Protein AF-A0A1Y1YUJ3-F1 (afdb_monomer)

pLDDT: mean 88.2, std 12.58, range [44.5, 96.19]

Mean predicted aligned error: 6.56 Å

Secondary structure (DSSP, 8-state):
-PPPPPPHHHHHHHHHHHHHHHHSTT--HHHHHHHHHHHHHHS-HHHHHHHHHHHHHHHHHHHHH-TT------GGG------

InterPro domains:
  IPR009071 High mobility group box domain [PF00505] (2-70)
  IPR009071 High mobility group box domain [PS50118] (2-70)
  IPR009071 High mobility group box domain [SM00398] (1-71)
  IPR036910 High mobility group box domain superfamily [G3DSA:1.10.30.10] (1-78)
  IPR036910 High mobility group box domain superfamily [SSF47095] (1-80)
  IPR050140 SRY-related HMG-box transcription factor-like [PTHR10270] (1-80)

Nearest PDB structures (foldseek):
  4y60-assembly1_C  TM=9.642E-01  e=1.748E-05  Mus musculus
  6t78-assembly1_A  TM=9.552E-01  e=2.099E-05  Homo sapiens
  1gt0-assembly1_D  TM=9.620E-01  e=6.299E-05  Mus musculus
  6yov-assembly1_L  TM=9.704E-01  e=8.548E-05  Homo sapiens
  7m5w-assembly1_A  TM=8.914E-01  e=5.672E-04  Homo sapiens

Radius of gyration: 15.82 Å; Cα contacts (8 Å, |Δi|>4): 35; chains: 1; bounding box: 35×39×33 Å

Organism: NCBI:txid1314790

Foldseek 3Di:
DDDDQDALLRVQLVVQVVVCCVVDPPDDPVVSVVVSVVVVVVDDPVSSVVSRVVSVVSNVVCCVVCVPDDDDDDPVPPPPDPD

Solvent-accessible surface area (backbone atoms only — not comparable to full-atom values): 5134 Å² total; per-residue (Å²): 132,88,76,80,67,57,47,31,66,56,52,52,43,55,59,52,49,55,53,50,47,70,76,38,79,87,67,50,72,69,55,54,51,52,52,50,56,51,48,69,72,69,56,53,71,66,59,52,47,52,32,43,54,55,19,51,53,44,42,52,51,46,42,71,76,37,75,85,69,71,94,74,81,71,75,86,70,70,80,67,75,88,125

Structure (mmCIF, N/CA/C/O backbone):
data_AF-A0A1Y1YUJ3-F1
#
_entry.id   AF-A0A1Y1YUJ3-F1
#
loop_
_atom_site.group_PDB
_atom_site.id
_atom_site.type_symbol
_atom_site.label_atom_id
_atom_site.label_alt_id
_atom_site.label_comp_id
_atom_site.label_asym_id
_atom_site.label_entity_id
_atom_site.label_seq_id
_atom_site.pdbx_PDB_ins_code
_atom_site.Cartn_x
_atom_site.Cartn_y
_atom_site.Cartn_z
_atom_site.occupancy
_atom_site.B_iso_or_equiv
_atom_site.auth_seq_id
_atom_site.auth_comp_id
_atom_site.auth_asym_id
_atom_site.auth_atom_id
_atom_site.pdbx_PDB_model_num
ATOM 1 N N . LYS A 1 1 ? 5.090 8.243 -19.658 1.00 77.69 1 LYS A N 1
ATOM 2 C CA . LYS A 1 1 ? 6.074 7.597 -18.747 1.00 77.69 1 LYS A CA 1
ATOM 3 C C . LYS A 1 1 ? 5.416 6.355 -18.165 1.00 77.69 1 LYS A C 1
ATOM 5 O O . LYS A 1 1 ? 4.297 6.482 -17.687 1.00 77.69 1 LYS A O 1
ATOM 10 N N . ILE A 1 2 ? 6.056 5.189 -18.253 1.00 82.19 2 ILE A N 1
ATOM 11 C CA . ILE A 1 2 ? 5.480 3.926 -17.767 1.00 82.19 2 ILE A CA 1
ATOM 12 C C . ILE A 1 2 ? 5.347 4.002 -16.227 1.00 82.19 2 ILE A C 1
ATOM 14 O O . ILE A 1 2 ? 6.328 4.366 -15.560 1.00 82.19 2 ILE A O 1
ATOM 18 N N . PRO A 1 3 ? 4.148 3.776 -15.650 1.00 85.75 3 PRO A N 1
ATOM 19 C CA . PRO A 1 3 ? 3.950 3.808 -14.203 1.00 85.75 3 PRO A CA 1
ATOM 20 C C . PRO A 1 3 ? 4.661 2.629 -13.537 1.00 85.75 3 PRO A C 1
ATOM 22 O O . PRO A 1 3 ? 5.034 1.664 -14.185 1.00 85.75 3 PRO A O 1
ATOM 25 N N . ARG A 1 4 ? 4.881 2.700 -12.224 1.00 89.38 4 ARG A N 1
ATOM 26 C CA . ARG A 1 4 ? 5.446 1.560 -11.494 1.00 89.38 4 ARG A CA 1
ATOM 27 C C . ARG A 1 4 ? 4.409 0.437 -11.375 1.00 89.38 4 ARG A C 1
ATOM 29 O O . ARG A 1 4 ? 3.245 0.759 -11.122 1.00 89.38 4 ARG A O 1
ATOM 36 N N . PRO A 1 5 ? 4.818 -0.843 -11.433 1.00 91.31 5 PRO A N 1
ATOM 37 C CA . PRO A 1 5 ? 3.936 -1.932 -11.036 1.00 91.31 5 PRO A CA 1
ATOM 38 C C . PRO A 1 5 ? 3.531 -1.763 -9.564 1.00 91.31 5 PRO A C 1
ATOM 40 O O . PRO A 1 5 ? 4.341 -1.364 -8.715 1.00 91.31 5 PRO A O 1
ATOM 43 N N . ALA A 1 6 ? 2.257 -2.019 -9.271 1.00 91.50 6 ALA A N 1
ATOM 44 C CA . ALA A 1 6 ? 1.714 -1.912 -7.923 1.00 91.50 6 ALA A CA 1
ATOM 45 C C . ALA A 1 6 ? 2.283 -3.021 -7.028 1.00 91.50 6 ALA A C 1
ATOM 47 O O . ALA A 1 6 ? 2.340 -4.182 -7.426 1.00 91.50 6 ALA A O 1
ATOM 48 N N . ASN A 1 7 ? 2.689 -2.667 -5.807 1.00 94.19 7 ASN A N 1
ATOM 49 C CA . ASN A 1 7 ? 3.074 -3.660 -4.805 1.00 94.19 7 ASN A CA 1
ATOM 50 C C . ASN A 1 7 ? 1.842 -4.177 -4.042 1.00 94.19 7 ASN A C 1
ATOM 52 O O . ASN A 1 7 ? 0.747 -3.626 -4.159 1.00 94.19 7 ASN A O 1
ATOM 56 N N . CYS A 1 8 ? 2.036 -5.206 -3.217 1.00 94.56 8 CYS A N 1
ATOM 57 C CA . CYS A 1 8 ? 0.953 -5.857 -2.478 1.00 94.56 8 CYS A CA 1
ATOM 58 C C . CYS A 1 8 ? 0.167 -4.895 -1.574 1.00 94.56 8 CYS A C 1
ATOM 60 O O .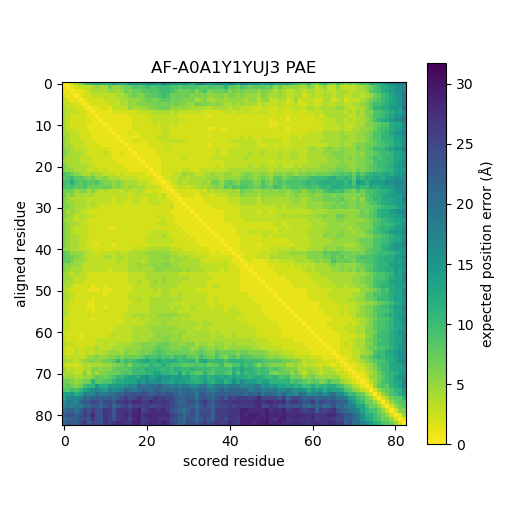 CYS A 1 8 ? -1.059 -4.952 -1.541 1.00 94.56 8 CYS A O 1
ATOM 62 N N . PHE A 1 9 ? 0.850 -3.957 -0.912 1.00 93.44 9 PHE A N 1
ATOM 63 C CA . PHE A 1 9 ? 0.197 -2.943 -0.085 1.00 93.44 9 PHE A CA 1
ATOM 64 C C . PHE A 1 9 ? -0.633 -1.956 -0.916 1.00 93.44 9 PHE A C 1
ATOM 66 O O . PHE A 1 9 ? -1.723 -1.581 -0.503 1.00 93.44 9 PHE A O 1
ATOM 73 N N . PHE A 1 10 ? -0.146 -1.531 -2.085 1.00 94.25 10 PHE A N 1
ATOM 74 C CA . PHE A 1 10 ? -0.893 -0.639 -2.975 1.00 94.25 10 PHE A CA 1
ATOM 75 C C . PHE A 1 10 ? -2.161 -1.299 -3.519 1.00 94.25 10 PHE A C 1
ATOM 77 O O . PHE A 1 10 ? -3.177 -0.617 -3.630 1.00 94.25 10 PHE A O 1
ATOM 84 N N . LEU A 1 11 ? -2.117 -2.601 -3.820 1.00 94.75 11 LEU A N 1
ATOM 85 C CA . LEU A 1 11 ? -3.302 -3.368 -4.213 1.00 94.75 11 LEU A CA 1
ATOM 86 C C . LEU A 1 11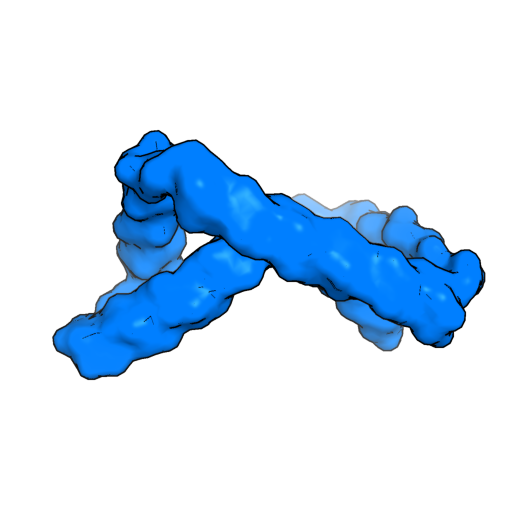 ? -4.322 -3.415 -3.073 1.00 94.75 11 LEU A C 1
ATOM 88 O O . LEU A 1 11 ? -5.446 -2.960 -3.248 1.00 94.75 11 LEU A O 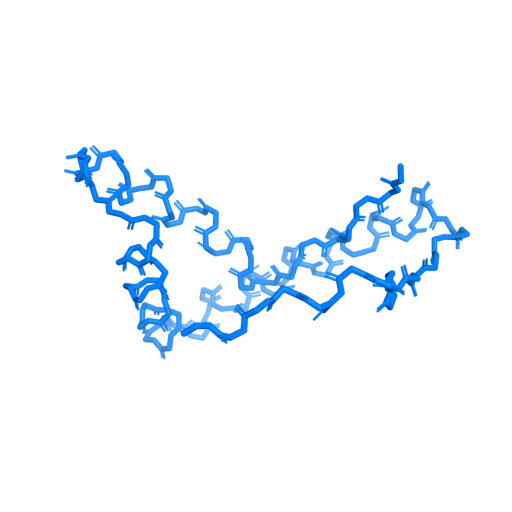1
ATOM 92 N N . PHE A 1 12 ? -3.888 -3.832 -1.881 1.00 94.81 12 PHE A N 1
ATOM 93 C CA . PHE A 1 12 ? -4.736 -3.843 -0.687 1.00 94.81 12 PHE A CA 1
ATOM 94 C C . PHE A 1 12 ? -5.345 -2.471 -0.389 1.00 94.81 12 PHE A C 1
ATOM 96 O O . PHE A 1 12 ? -6.540 -2.344 -0.125 1.00 94.81 12 PHE A O 1
ATOM 103 N N . ARG A 1 13 ? -4.524 -1.417 -0.463 1.00 94.88 13 ARG A N 1
ATOM 104 C CA . ARG A 1 13 ? -4.975 -0.046 -0.257 1.00 94.88 13 ARG A CA 1
ATOM 105 C C . ARG A 1 13 ? -6.055 0.329 -1.258 1.00 94.88 13 ARG A C 1
ATOM 107 O O . ARG A 1 13 ? -7.024 0.940 -0.842 1.00 94.88 13 ARG A O 1
ATOM 114 N N . LYS A 1 14 ? -5.883 0.026 -2.546 1.00 93.94 14 LYS A N 1
ATOM 115 C CA . LYS A 1 14 ? -6.857 0.392 -3.580 1.00 93.94 14 LYS A CA 1
ATOM 116 C C . LYS A 1 14 ? -8.226 -0.223 -3.281 1.00 93.94 14 LYS A C 1
ATOM 118 O O . LYS A 1 14 ? -9.221 0.495 -3.339 1.00 93.94 14 LYS A O 1
ATOM 123 N N . ASP A 1 15 ? -8.239 -1.494 -2.895 1.00 93.12 15 ASP A N 1
ATOM 124 C CA . ASP A 1 15 ? -9.466 -2.232 -2.601 1.00 93.12 15 ASP A CA 1
ATOM 125 C C . ASP A 1 15 ? -10.164 -1.663 -1.354 1.00 93.12 15 ASP A C 1
ATOM 127 O O . ASP A 1 15 ? -11.334 -1.286 -1.405 1.00 93.12 15 ASP A O 1
ATOM 131 N N . LYS A 1 16 ? -9.422 -1.479 -0.252 1.00 93.69 16 LYS A N 1
ATOM 132 C CA . LYS A 1 16 ? -9.976 -0.934 1.001 1.00 93.69 16 LYS A CA 1
ATOM 133 C C . LYS A 1 16 ? -10.314 0.548 0.942 1.00 93.69 16 LYS A C 1
ATOM 135 O O . LYS A 1 16 ? -11.248 0.995 1.596 1.00 93.69 16 LYS A O 1
ATOM 140 N N . GLN A 1 17 ? -9.583 1.324 0.153 1.00 93.81 17 GLN A N 1
ATOM 141 C CA . GLN A 1 17 ? -9.860 2.741 -0.044 1.00 93.81 17 GLN A CA 1
ATOM 142 C C . GLN A 1 17 ? -11.226 2.941 -0.705 1.00 93.81 17 GLN A C 1
ATOM 144 O O . GLN A 1 17 ? -11.974 3.805 -0.258 1.00 93.81 17 GLN A O 1
ATOM 149 N N . ALA A 1 18 ? -11.566 2.142 -1.721 1.00 92.25 18 ALA A N 1
ATOM 150 C CA . ALA A 1 18 ? -12.875 2.209 -2.367 1.00 92.25 18 ALA A CA 1
ATOM 151 C C . ALA A 1 18 ? -14.013 1.868 -1.389 1.00 92.25 18 ALA A C 1
ATOM 153 O O . ALA A 1 18 ? -15.007 2.587 -1.339 1.00 92.25 18 ALA A O 1
ATOM 154 N N . GLU A 1 19 ? -13.823 0.832 -0.569 1.00 92.88 19 GLU A N 1
ATOM 155 C CA . GLU A 1 19 ? -14.771 0.422 0.476 1.00 92.88 19 GLU A CA 1
ATOM 156 C C . GLU A 1 19 ? -15.015 1.551 1.495 1.00 92.88 19 GLU A C 1
ATOM 158 O O . GLU A 1 19 ? -16.154 1.944 1.726 1.00 92.88 19 GLU A O 1
ATOM 163 N N . ILE A 1 20 ? -13.945 2.156 2.026 1.00 92.81 20 ILE A N 1
ATOM 164 C CA . ILE A 1 20 ? -14.038 3.229 3.030 1.00 92.81 20 ILE A CA 1
ATOM 165 C C . ILE A 1 20 ? -14.684 4.499 2.456 1.00 92.81 20 ILE A C 1
ATOM 167 O O . ILE A 1 20 ? -15.433 5.179 3.154 1.00 92.81 20 ILE A O 1
ATOM 171 N N . PHE A 1 21 ? -14.406 4.848 1.197 1.00 92.69 21 PHE A N 1
ATOM 172 C CA . PHE A 1 21 ? -15.050 6.002 0.562 1.00 92.69 21 PHE A CA 1
ATOM 173 C C . PHE A 1 21 ? -16.542 5.784 0.315 1.00 92.69 21 PHE A C 1
ATOM 175 O O . PHE A 1 21 ? -17.302 6.747 0.391 1.00 92.69 21 PHE A O 1
ATOM 182 N N . ALA A 1 22 ? -16.954 4.546 0.033 1.00 92.50 22 ALA A N 1
ATOM 183 C CA . ALA A 1 22 ? -18.360 4.209 -0.142 1.00 92.50 22 ALA A CA 1
ATOM 184 C C . ALA A 1 22 ? -19.136 4.295 1.181 1.00 92.50 22 ALA A C 1
ATOM 186 O O . ALA A 1 22 ? -20.269 4.766 1.188 1.00 92.50 22 ALA A O 1
ATOM 187 N N . THR A 1 23 ? -18.530 3.884 2.300 1.00 92.81 23 THR A N 1
ATOM 188 C CA . THR A 1 23 ? -19.186 3.937 3.617 1.00 92.81 23 THR A CA 1
ATOM 189 C C . THR A 1 23 ? -19.119 5.318 4.268 1.00 92.81 23 THR A C 1
ATOM 191 O O . THR A 1 23 ? -20.053 5.702 4.965 1.00 92.81 23 THR A O 1
ATOM 194 N N . ASN A 1 24 ? -18.038 6.077 4.044 1.00 89.38 24 ASN A N 1
ATOM 195 C CA . ASN A 1 24 ? -17.801 7.373 4.685 1.00 89.38 24 ASN A CA 1
ATOM 196 C C . ASN A 1 24 ? -17.596 8.487 3.641 1.00 89.38 24 ASN A C 1
ATOM 198 O O . ASN A 1 24 ? -16.464 8.952 3.443 1.00 89.38 24 ASN A O 1
ATOM 202 N N . PRO A 1 25 ? -18.668 8.965 2.987 1.00 87.62 25 PRO A N 1
ATOM 203 C CA . PRO A 1 25 ? -18.572 10.121 2.104 1.00 87.62 25 PRO A CA 1
ATOM 204 C C . PRO A 1 25 ? -18.080 11.345 2.896 1.00 87.62 25 PRO A C 1
ATOM 206 O O . PRO A 1 25 ? -18.649 11.711 3.920 1.00 87.62 25 PRO A O 1
ATOM 209 N N . GLY A 1 26 ? -16.983 11.964 2.446 1.00 89.50 26 GLY A N 1
ATOM 210 C CA . GLY A 1 26 ? -16.351 13.114 3.114 1.00 89.50 26 GLY A CA 1
ATOM 211 C C . GLY A 1 26 ? -15.110 12.788 3.953 1.00 89.50 26 GLY A C 1
ATOM 212 O O . GLY A 1 26 ? -14.441 13.704 4.435 1.00 89.50 26 GLY A O 1
ATOM 213 N N . ILE A 1 27 ? -14.736 11.511 4.091 1.00 93.88 27 ILE A N 1
ATOM 214 C CA . ILE A 1 27 ? -13.470 11.148 4.737 1.00 93.88 27 ILE A CA 1
ATOM 215 C C . ILE A 1 27 ? -12.266 11.684 3.949 1.00 93.88 27 ILE A C 1
ATOM 217 O O . ILE A 1 27 ? -12.195 11.613 2.721 1.00 93.88 27 ILE A O 1
ATOM 221 N N . THR A 1 28 ? -11.273 12.216 4.659 1.00 94.06 28 THR A N 1
ATOM 222 C CA . THR A 1 28 ? -10.061 12.726 4.012 1.00 94.06 28 THR A CA 1
ATOM 223 C C . THR A 1 28 ? -9.126 11.588 3.604 1.00 94.06 28 THR A C 1
ATOM 225 O O . THR A 1 28 ? -8.979 10.585 4.304 1.00 94.06 28 THR A O 1
ATOM 228 N N . ASN A 1 29 ? -8.387 11.774 2.507 1.00 89.94 29 ASN A N 1
ATOM 229 C CA . ASN A 1 29 ? -7.353 10.824 2.077 1.00 89.94 29 ASN A CA 1
ATOM 230 C C . ASN A 1 29 ? -6.291 10.552 3.161 1.00 89.94 29 ASN A C 1
ATOM 232 O O . ASN A 1 29 ? -5.718 9.458 3.208 1.00 89.94 29 ASN A O 1
ATOM 236 N N . MET A 1 30 ? -6.011 11.538 4.021 1.00 93.06 30 MET A N 1
ATOM 237 C CA . MET A 1 30 ? -5.095 11.375 5.151 1.00 93.06 30 MET A CA 1
ATOM 238 C C . MET A 1 30 ? -5.639 10.346 6.145 1.00 93.06 30 MET A C 1
ATOM 240 O O . MET A 1 30 ? -4.911 9.434 6.536 1.00 93.06 30 MET A O 1
ATOM 244 N N . GLU A 1 31 ? -6.918 10.451 6.497 1.00 93.31 31 GLU A N 1
ATOM 245 C CA . GLU A 1 31 ? -7.548 9.554 7.461 1.00 93.31 31 GLU A CA 1
ATOM 246 C C . GLU A 1 31 ? -7.708 8.138 6.901 1.00 93.3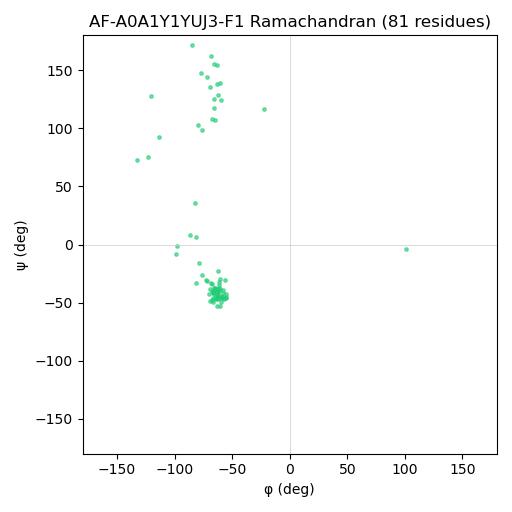1 31 GLU A C 1
ATOM 248 O O . GLU A 1 31 ? -7.307 7.169 7.544 1.00 93.31 31 GLU A O 1
ATOM 253 N N . VAL A 1 32 ? -8.119 8.014 5.634 1.00 94.06 32 VAL A N 1
ATOM 254 C CA . VAL A 1 32 ? -8.135 6.725 4.922 1.00 94.06 32 VAL A CA 1
ATOM 255 C C . VAL A 1 32 ? -6.756 6.059 4.949 1.00 94.06 32 VAL A C 1
ATOM 257 O O . VAL A 1 32 ? -6.636 4.863 5.209 1.00 94.06 32 VAL A O 1
ATOM 260 N N . SER A 1 33 ? -5.685 6.832 4.734 1.00 93.12 33 SER A N 1
ATOM 261 C CA . SER A 1 33 ? -4.317 6.299 4.768 1.00 93.12 33 SER A CA 1
ATOM 262 C C . SER A 1 33 ? -3.937 5.755 6.146 1.00 93.12 33 SER A C 1
ATOM 264 O O . SER A 1 33 ? -3.258 4.730 6.226 1.00 93.12 33 SER A O 1
ATOM 266 N N . ARG A 1 34 ? -4.373 6.419 7.226 1.00 94.56 34 ARG A N 1
ATOM 267 C CA . ARG A 1 34 ? -4.142 5.955 8.601 1.00 94.56 34 ARG A CA 1
ATOM 268 C C . ARG A 1 34 ? -4.903 4.667 8.889 1.00 94.56 34 ARG A C 1
ATOM 270 O O . ARG A 1 34 ? -4.307 3.734 9.426 1.00 94.56 34 ARG A O 1
ATOM 277 N N . ILE A 1 35 ? -6.177 4.601 8.504 1.00 94.19 35 ILE A N 1
ATOM 278 C CA . ILE A 1 35 ? -7.032 3.424 8.701 1.00 94.19 35 ILE A CA 1
ATOM 279 C C . ILE A 1 35 ? -6.446 2.219 7.963 1.00 94.19 35 ILE A C 1
ATOM 281 O O . ILE A 1 35 ? -6.146 1.204 8.587 1.00 94.19 35 ILE A O 1
ATOM 285 N N . ILE A 1 36 ? -6.166 2.356 6.665 1.00 95.69 36 ILE A N 1
ATOM 286 C CA . ILE A 1 36 ? -5.605 1.272 5.845 1.00 95.69 36 ILE A CA 1
ATOM 287 C C . ILE A 1 36 ? -4.243 0.817 6.378 1.00 95.69 36 ILE A C 1
ATOM 289 O O . ILE A 1 36 ? -3.950 -0.377 6.386 1.00 95.69 36 ILE A O 1
ATOM 293 N N . GLY A 1 37 ? -3.410 1.746 6.857 1.00 95.19 37 GLY A N 1
ATOM 294 C CA . GLY A 1 37 ? -2.126 1.411 7.471 1.00 95.19 37 GLY A CA 1
ATOM 295 C C . GLY A 1 37 ? -2.267 0.542 8.725 1.00 95.19 37 GLY A C 1
ATOM 296 O O . GLY A 1 37 ? -1.460 -0.367 8.923 1.00 95.19 37 GLY A O 1
ATOM 297 N N . LYS A 1 38 ? -3.296 0.785 9.549 1.00 95.44 38 LYS A N 1
ATOM 298 C CA . LYS A 1 38 ? -3.633 -0.073 10.695 1.00 95.44 38 LYS A CA 1
ATOM 299 C C . LYS A 1 38 ? -4.175 -1.421 10.223 1.00 95.44 38 LYS A C 1
ATOM 301 O O . LYS A 1 38 ? -3.643 -2.445 10.633 1.00 95.44 38 LYS A O 1
ATOM 306 N N . MET A 1 39 ? -5.138 -1.424 9.299 1.00 94.38 39 MET A N 1
ATOM 307 C CA . MET A 1 39 ? -5.726 -2.656 8.759 1.00 94.38 39 MET A CA 1
ATOM 308 C C . MET A 1 39 ? -4.656 -3.581 8.178 1.00 94.38 39 MET A C 1
ATOM 310 O O . MET A 1 39 ? -4.622 -4.751 8.522 1.00 94.38 39 MET A O 1
ATOM 314 N N . TRP A 1 40 ? -3.715 -3.059 7.385 1.00 94.69 40 TRP A N 1
ATOM 315 C CA . TRP A 1 40 ? -2.630 -3.851 6.794 1.00 94.69 40 TRP A CA 1
ATOM 316 C C . TRP A 1 40 ? -1.710 -4.525 7.821 1.00 94.69 40 TRP A C 1
ATOM 318 O O . TRP A 1 40 ? -1.121 -5.567 7.541 1.00 94.69 40 TRP A O 1
ATOM 328 N N . LYS A 1 41 ? -1.546 -3.933 9.008 1.00 93.75 41 LYS A N 1
ATOM 329 C CA . LYS A 1 41 ? -0.788 -4.569 10.095 1.00 93.75 41 LYS A CA 1
ATOM 330 C C . LYS A 1 41 ? -1.585 -5.678 10.778 1.00 93.75 41 LYS A C 1
ATOM 332 O O . LYS A 1 41 ? -0.974 -6.582 11.332 1.00 93.75 41 LYS A O 1
ATOM 337 N N . SER A 1 42 ? -2.910 -5.591 10.728 1.00 94.31 42 SER A N 1
ATOM 338 C CA . SER A 1 42 ? -3.840 -6.504 11.390 1.00 94.31 42 SER A CA 1
ATOM 339 C C . SER A 1 42 ? -4.423 -7.582 10.473 1.00 94.31 42 SER A C 1
ATOM 341 O O . SER A 1 42 ? -5.098 -8.471 10.979 1.00 94.31 42 SER A O 1
ATOM 343 N N . ILE A 1 43 ? -4.201 -7.526 9.153 1.00 94.69 43 ILE A N 1
ATOM 344 C CA . ILE A 1 43 ? -4.715 -8.560 8.245 1.00 94.69 43 ILE A CA 1
ATOM 345 C C . ILE A 1 43 ? -4.064 -9.919 8.505 1.00 94.69 43 ILE A C 1
ATOM 347 O O . ILE A 1 43 ? -2.919 -10.016 8.959 1.00 94.69 43 ILE A O 1
ATOM 351 N N . SER A 1 44 ? -4.784 -10.971 8.128 1.00 95.88 44 SER A N 1
ATOM 352 C CA . SER A 1 44 ? -4.291 -12.342 8.184 1.00 95.88 44 SER A CA 1
ATOM 353 C C . SER A 1 44 ? -3.085 -12.565 7.260 1.00 95.88 44 SER A C 1
ATOM 355 O O . SER A 1 44 ? -2.888 -11.890 6.241 1.00 95.88 44 SER A O 1
ATOM 357 N N . VAL A 1 45 ? -2.261 -13.561 7.598 1.00 94.06 45 VAL A N 1
ATOM 358 C CA . VAL A 1 45 ? -1.116 -13.972 6.767 1.00 94.06 45 VAL A CA 1
ATOM 359 C C . VAL A 1 45 ? -1.582 -14.461 5.393 1.00 94.06 45 VAL A C 1
ATOM 361 O O . VAL A 1 45 ? -0.918 -14.208 4.388 1.00 94.06 45 VAL A O 1
ATOM 364 N N . GLU A 1 46 ? -2.737 -15.116 5.336 1.00 94.88 46 GLU A N 1
ATOM 365 C CA . GLU A 1 46 ? -3.337 -15.663 4.118 1.00 94.88 46 GLU A CA 1
ATOM 366 C C . GLU A 1 46 ? -3.777 -14.556 3.159 1.00 94.88 46 GLU A C 1
ATOM 368 O O . GLU A 1 46 ? -3.403 -14.569 1.983 1.00 94.88 46 GLU A O 1
ATOM 373 N N . GLU A 1 47 ? -4.481 -13.538 3.659 1.00 92.62 47 GLU A N 1
ATOM 374 C CA . GLU A 1 47 ? -4.828 -12.366 2.855 1.00 92.62 47 GLU A CA 1
ATOM 375 C C . GLU A 1 47 ? -3.573 -11.643 2.380 1.00 92.62 47 GLU A C 1
ATOM 377 O O . GLU A 1 47 ? -3.442 -11.313 1.199 1.00 92.62 47 GLU A O 1
ATOM 382 N N . LYS A 1 48 ? -2.597 -11.448 3.271 1.00 93.75 48 LYS A N 1
ATOM 383 C CA . LYS A 1 48 ? -1.327 -10.817 2.910 1.00 93.75 48 LYS A CA 1
ATOM 384 C C . LYS A 1 48 ? -0.618 -11.584 1.793 1.00 93.75 48 LYS A C 1
ATOM 386 O O . LYS A 1 48 ? -0.123 -10.960 0.851 1.00 93.75 48 LYS A O 1
ATOM 391 N N . ARG A 1 49 ? -0.622 -12.920 1.853 1.00 95.25 49 ARG A N 1
ATOM 392 C CA . ARG A 1 49 ? -0.074 -13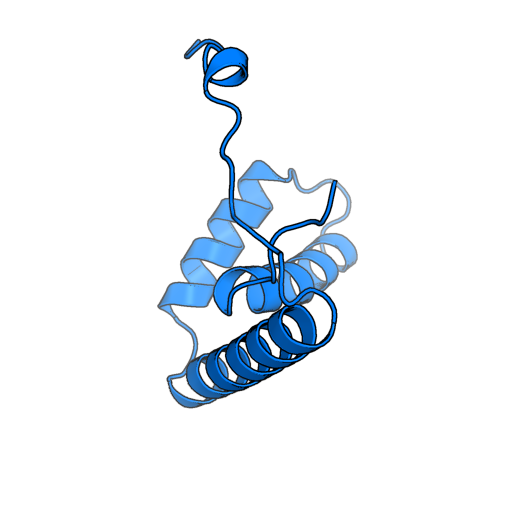.806 0.815 1.00 95.25 49 ARG A CA 1
ATOM 393 C C . ARG A 1 49 ? -0.838 -13.669 -0.504 1.00 95.25 49 ARG A C 1
ATOM 395 O O . ARG A 1 49 ? -0.202 -13.591 -1.554 1.00 95.25 49 ARG A O 1
ATOM 402 N N . ARG A 1 50 ? -2.170 -13.554 -0.477 1.00 95.88 50 ARG A N 1
ATOM 403 C CA . ARG A 1 50 ? -2.983 -13.293 -1.679 1.00 95.88 50 ARG A CA 1
ATOM 404 C C . ARG A 1 50 ? -2.545 -12.000 -2.377 1.00 95.88 50 ARG A C 1
ATOM 406 O O . ARG A 1 50 ? -2.302 -12.011 -3.583 1.00 95.88 50 ARG A O 1
ATOM 413 N N . TYR A 1 51 ? -2.359 -10.904 -1.636 1.00 95.19 51 TYR A N 1
ATOM 414 C CA . TYR A 1 51 ? -1.870 -9.641 -2.214 1.00 95.19 51 TYR A CA 1
ATOM 415 C C . TYR A 1 51 ? -0.417 -9.716 -2.693 1.00 95.19 51 TYR A C 1
ATOM 417 O O . TYR A 1 51 ? -0.076 -9.080 -3.690 1.00 95.19 51 TYR A O 1
ATOM 425 N N . GLN A 1 52 ? 0.444 -10.483 -2.018 1.00 94.88 52 GLN A N 1
ATOM 426 C CA . GLN A 1 52 ? 1.812 -10.743 -2.481 1.00 94.88 52 GLN A CA 1
ATOM 427 C C . GLN A 1 52 ? 1.821 -11.469 -3.827 1.00 94.88 52 GLN A C 1
ATOM 429 O O . GLN A 1 52 ? 2.509 -11.026 -4.742 1.00 94.88 52 GLN A O 1
ATOM 434 N N . TRP A 1 53 ? 1.015 -12.521 -3.976 1.00 96.19 53 TRP A N 1
ATOM 435 C CA . TRP A 1 53 ? 0.910 -13.261 -5.232 1.00 96.19 53 TRP A CA 1
ATOM 436 C C . TRP A 1 53 ? 0.384 -12.384 -6.377 1.00 96.19 53 TRP A C 1
ATOM 438 O O . TRP A 1 53 ? 0.965 -12.365 -7.461 1.00 96.19 53 TRP A O 1
ATOM 448 N N . MET A 1 54 ? -0.660 -11.584 -6.126 1.00 95.44 54 MET A N 1
ATOM 449 C CA . MET A 1 54 ? -1.180 -10.642 -7.125 1.00 95.44 54 MET A CA 1
ATOM 450 C C . MET A 1 54 ? -0.138 -9.591 -7.529 1.00 95.44 54 MET A C 1
ATOM 452 O O . MET A 1 54 ? -0.015 -9.265 -8.709 1.00 95.44 54 MET A O 1
ATOM 456 N N . ALA A 1 55 ? 0.636 -9.079 -6.569 1.00 95.44 55 ALA A N 1
ATOM 457 C CA . ALA A 1 55 ? 1.698 -8.119 -6.847 1.00 95.44 55 ALA A CA 1
ATOM 458 C C . ALA A 1 55 ? 2.830 -8.730 -7.681 1.00 95.44 55 ALA A C 1
ATOM 460 O O . ALA A 1 55 ? 3.318 -8.075 -8.600 1.00 95.44 55 ALA A O 1
ATOM 461 N N . GLU A 1 56 ? 3.217 -9.980 -7.408 1.00 95.69 56 GLU A N 1
ATOM 462 C CA . GLU A 1 56 ? 4.228 -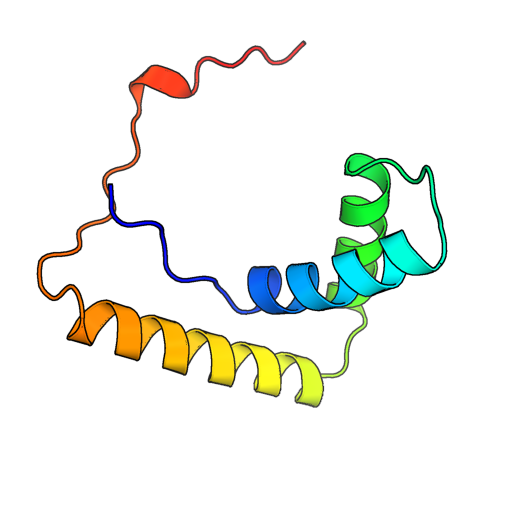10.673 -8.210 1.00 95.69 56 GLU A CA 1
ATOM 463 C C . GLU A 1 56 ? 3.725 -10.910 -9.636 1.00 95.69 56 GLU A C 1
ATOM 465 O O . GLU A 1 56 ? 4.438 -10.618 -10.592 1.00 95.69 56 GLU A O 1
ATOM 470 N N . LYS A 1 57 ? 2.459 -11.315 -9.804 1.00 95.88 57 LYS A N 1
ATOM 471 C CA . LYS A 1 57 ? 1.845 -11.456 -11.131 1.00 95.88 57 LYS A CA 1
ATOM 472 C C . LYS A 1 57 ? 1.872 -10.142 -11.918 1.00 95.88 57 LYS A C 1
ATOM 474 O O . LYS A 1 57 ? 2.265 -10.135 -13.079 1.00 95.88 57 LYS A O 1
ATOM 479 N N . ILE A 1 58 ? 1.501 -9.027 -11.286 1.00 94.50 58 ILE A N 1
ATOM 480 C CA . ILE A 1 58 ? 1.520 -7.697 -11.920 1.00 94.50 58 ILE A CA 1
ATOM 481 C C . ILE A 1 58 ? 2.946 -7.262 -12.264 1.00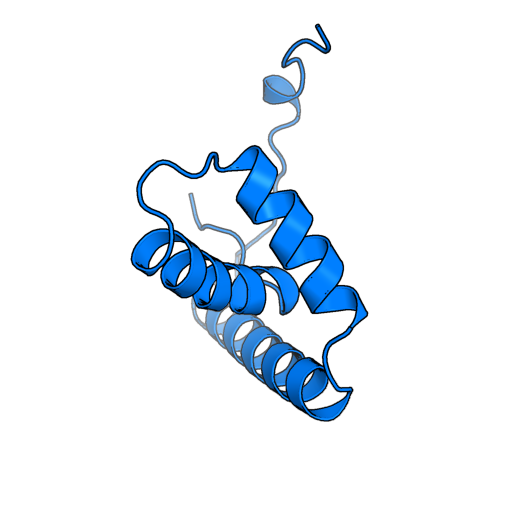 94.50 58 ILE A C 1
ATOM 483 O O . ILE A 1 58 ? 3.171 -6.655 -13.307 1.00 94.50 58 ILE A O 1
ATOM 487 N N . LYS A 1 59 ? 3.917 -7.558 -11.400 1.00 93.38 59 LYS A N 1
ATOM 488 C CA . LYS A 1 59 ? 5.330 -7.270 -11.653 1.00 93.38 59 LYS A CA 1
ATOM 489 C C . LYS A 1 59 ? 5.847 -8.049 -12.864 1.00 93.38 59 LYS A C 1
ATOM 491 O O . LYS A 1 59 ? 6.502 -7.444 -13.708 1.00 93.38 59 LYS A O 1
ATOM 496 N N . LEU A 1 60 ? 5.537 -9.342 -12.960 1.00 94.38 60 LEU A N 1
ATOM 497 C CA . LEU A 1 60 ? 5.932 -10.191 -14.086 1.00 94.38 60 LEU A CA 1
ATOM 498 C C . LEU A 1 60 ? 5.273 -9.740 -15.395 1.00 94.38 60 LEU A C 1
ATOM 500 O O . LEU A 1 60 ? 5.969 -9.575 -16.392 1.00 94.38 60 LEU A O 1
ATOM 504 N N . ASP A 1 61 ? 3.967 -9.460 -15.380 1.00 94.75 61 ASP A N 1
ATOM 505 C CA . ASP A 1 61 ? 3.244 -8.924 -16.543 1.00 94.75 61 ASP A CA 1
ATOM 506 C C . ASP A 1 61 ? 3.842 -7.590 -17.010 1.00 94.75 61 ASP A C 1
ATOM 508 O O . ASP A 1 61 ? 4.137 -7.395 -18.187 1.00 94.75 61 ASP A O 1
ATOM 512 N N . HIS A 1 62 ? 4.124 -6.692 -16.065 1.00 94.50 62 HIS A N 1
ATOM 513 C CA . HIS A 1 62 ? 4.766 -5.420 -16.362 1.00 94.50 62 HIS A CA 1
ATOM 514 C C . HIS A 1 62 ? 6.167 -5.605 -16.958 1.00 94.50 62 HIS A C 1
ATOM 516 O O . HIS A 1 62 ? 6.549 -4.859 -17.857 1.00 94.50 62 HIS A O 1
ATOM 522 N N . GLN A 1 63 ? 6.949 -6.562 -16.456 1.00 92.25 63 GLN A N 1
ATOM 523 C CA . GLN A 1 63 ? 8.279 -6.865 -16.979 1.00 92.25 63 GLN A CA 1
ATOM 524 C C . GLN A 1 63 ? 8.207 -7.446 -18.396 1.00 92.25 63 GLN A C 1
ATOM 526 O O . GLN A 1 63 ? 8.995 -7.048 -19.247 1.00 92.25 63 GLN A O 1
ATOM 531 N N . ALA A 1 64 ? 7.245 -8.331 -18.668 1.00 93.56 64 ALA A N 1
ATOM 532 C CA . ALA A 1 64 ? 7.029 -8.893 -19.999 1.00 93.56 64 ALA A CA 1
ATOM 533 C C . ALA A 1 64 ? 6.551 -7.830 -21.002 1.00 93.56 64 ALA A C 1
ATOM 535 O O .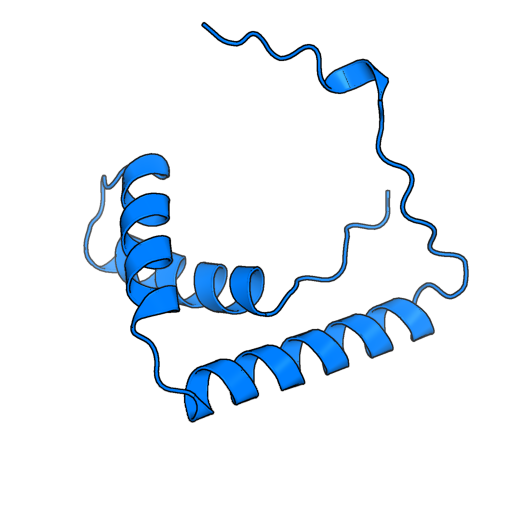 ALA A 1 64 ? 7.021 -7.782 -22.135 1.00 93.56 64 ALA A O 1
ATOM 536 N N . LYS A 1 65 ? 5.643 -6.944 -20.576 1.00 94.19 65 LYS A N 1
ATOM 537 C CA . LYS A 1 65 ? 5.095 -5.867 -21.411 1.00 94.19 65 LYS A CA 1
ATOM 538 C C . LYS A 1 65 ? 6.089 -4.733 -21.658 1.00 94.19 65 LYS A C 1
ATOM 540 O O . LYS A 1 65 ? 6.019 -4.066 -22.688 1.00 94.19 65 LYS A O 1
ATOM 545 N N . TYR A 1 66 ? 6.984 -4.490 -20.706 1.00 91.38 66 TYR A N 1
ATOM 546 C CA . TYR A 1 66 ? 7.973 -3.422 -20.761 1.00 91.38 66 TYR A CA 1
ATOM 547 C C . TYR A 1 66 ? 9.362 -3.957 -20.378 1.00 91.38 66 TYR A C 1
ATOM 549 O O . TYR A 1 66 ? 9.854 -3.642 -19.289 1.00 91.38 66 TYR A O 1
ATOM 557 N N . PRO A 1 67 ? 10.010 -4.744 -21.256 1.00 90.94 67 PRO A N 1
ATOM 558 C CA . PRO A 1 67 ? 11.314 -5.345 -20.968 1.00 90.94 67 PRO A CA 1
ATOM 559 C C . PRO A 1 67 ? 12.403 -4.291 -20.713 1.00 90.94 67 PRO A C 1
ATOM 561 O O . PRO A 1 67 ? 13.246 -4.476 -19.840 1.00 90.94 67 PRO A O 1
ATOM 564 N N . ASP A 1 68 ? 12.317 -3.133 -21.376 1.00 91.31 68 ASP A N 1
ATOM 565 C CA . ASP A 1 68 ? 13.247 -2.007 -21.202 1.00 91.31 68 ASP A CA 1
ATOM 566 C C . ASP A 1 68 ? 12.864 -1.059 -20.051 1.00 91.31 68 ASP A C 1
ATOM 568 O O . ASP A 1 68 ? 13.431 0.029 -19.888 1.00 91.31 68 ASP A O 1
ATOM 572 N N . TYR A 1 69 ? 11.863 -1.417 -19.238 1.00 89.62 69 TYR A N 1
ATOM 573 C CA . TYR A 1 69 ? 11.437 -0.565 -18.138 1.00 89.62 69 TYR A CA 1
ATOM 574 C C . TYR A 1 69 ? 12.522 -0.437 -17.069 1.00 89.62 69 TYR A C 1
ATOM 576 O O . TYR A 1 69 ? 12.836 -1.379 -16.342 1.00 89.62 69 TYR A O 1
ATOM 584 N N . LYS A 1 70 ? 13.004 0.793 -16.874 1.00 85.50 70 LYS A N 1
ATOM 585 C CA . LYS A 1 70 ? 13.898 1.148 -15.770 1.00 85.50 70 LYS A CA 1
ATOM 586 C C . LYS A 1 70 ? 13.288 2.230 -14.893 1.00 85.50 70 LYS A C 1
ATOM 588 O O . LYS A 1 70 ? 12.908 3.310 -15.355 1.00 85.50 70 LYS A O 1
ATOM 593 N N . TYR A 1 71 ? 13.245 1.969 -13.589 1.00 84.44 71 TYR A N 1
ATOM 594 C CA . TYR A 1 71 ? 12.817 2.965 -12.617 1.00 84.44 71 TYR A CA 1
ATOM 595 C C . TYR A 1 71 ? 13.837 4.110 -12.532 1.00 84.44 71 TYR A C 1
ATOM 597 O O . TYR A 1 71 ? 14.926 3.962 -11.984 1.00 84.44 71 TYR A O 1
ATOM 605 N N . THR A 1 72 ? 13.458 5.273 -13.064 1.00 83.75 72 THR A N 1
ATOM 606 C CA . THR A 1 72 ? 14.237 6.516 -12.995 1.00 83.75 72 THR A CA 1
ATOM 607 C C . THR A 1 72 ? 13.495 7.545 -12.130 1.00 83.75 72 THR A C 1
ATOM 609 O O . THR A 1 72 ? 12.612 8.272 -12.623 1.00 83.75 72 THR A O 1
ATOM 612 N N . PRO A 1 73 ? 13.781 7.597 -10.811 1.00 80.06 73 PRO A N 1
ATOM 613 C CA . PRO A 1 73 ? 13.187 8.594 -9.932 1.00 80.06 73 PRO A CA 1
ATOM 614 C C . PRO A 1 73 ? 13.621 9.990 -10.379 1.00 80.06 73 PRO A C 1
ATOM 616 O O . PRO A 1 73 ? 14.809 10.262 -10.547 1.00 80.06 73 PRO A O 1
ATOM 619 N N . ASN A 1 74 ? 12.657 10.891 -10.570 1.00 76.00 74 ASN A N 1
ATOM 620 C CA . ASN A 1 74 ? 12.977 12.275 -10.888 1.00 76.00 74 ASN A CA 1
ATOM 621 C C . ASN A 1 74 ? 13.449 12.987 -9.610 1.00 76.00 74 ASN A C 1
ATOM 623 O O . ASN A 1 74 ? 12.630 13.424 -8.801 1.00 76.00 74 ASN A O 1
ATOM 627 N N . ARG A 1 75 ? 14.771 13.096 -9.437 1.00 67.06 75 ARG A N 1
ATOM 628 C CA . ARG A 1 75 ? 15.397 13.757 -8.281 1.00 67.06 75 ARG A CA 1
ATOM 629 C C . ARG A 1 75 ? 15.057 15.254 -8.185 1.00 67.06 75 ARG A C 1
ATOM 631 O O . ARG A 1 75 ? 15.092 15.788 -7.082 1.00 67.06 75 ARG A O 1
ATOM 638 N N . SER A 1 76 ? 14.666 15.925 -9.276 1.00 62.72 76 SER A N 1
ATOM 639 C CA . SER A 1 76 ? 14.458 17.385 -9.272 1.00 62.72 76 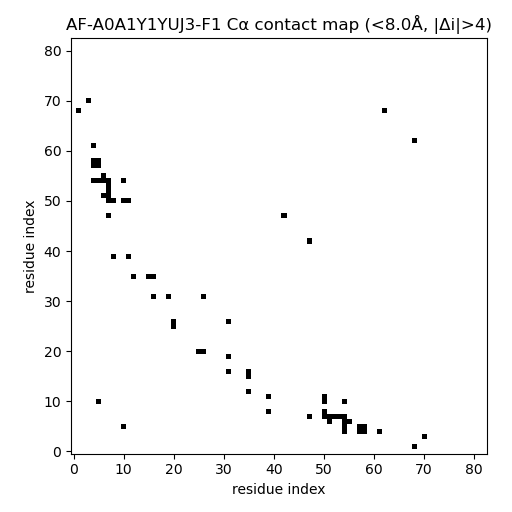SER A CA 1
ATOM 640 C C . SER A 1 76 ? 13.134 17.843 -8.647 1.00 62.72 76 SER A C 1
ATOM 642 O O . SER A 1 76 ? 13.009 19.006 -8.272 1.00 62.72 76 SER A O 1
ATOM 644 N N . LYS A 1 77 ? 12.153 16.945 -8.462 1.00 56.59 77 LYS A N 1
ATOM 645 C CA . LYS A 1 77 ? 10.822 17.296 -7.919 1.00 56.59 77 LYS A CA 1
ATOM 646 C C . LYS A 1 77 ? 10.646 17.038 -6.416 1.00 56.59 77 LYS A C 1
ATOM 648 O O . LYS A 1 77 ? 9.595 17.367 -5.872 1.00 56.59 77 LYS A O 1
ATOM 653 N N . ASN A 1 78 ? 11.662 16.509 -5.728 1.00 53.78 78 ASN A N 1
ATOM 654 C CA . ASN A 1 78 ? 11.590 16.193 -4.293 1.00 53.78 78 ASN A CA 1
ATOM 655 C C . ASN A 1 78 ? 11.808 17.395 -3.350 1.00 53.78 78 ASN A C 1
ATOM 657 O O . ASN A 1 78 ? 11.794 17.216 -2.137 1.00 53.78 78 ASN A O 1
ATOM 661 N N . LYS A 1 79 ? 11.916 18.631 -3.860 1.00 54.66 79 LYS A N 1
ATOM 662 C CA . LYS A 1 79 ? 11.865 19.859 -3.037 1.00 54.66 79 LYS A CA 1
ATOM 663 C C . LYS A 1 79 ? 10.427 20.300 -2.705 1.00 54.66 79 LYS A C 1
ATOM 665 O O . LYS A 1 79 ? 10.134 21.493 -2.658 1.00 54.66 79 LYS A O 1
ATOM 670 N N . ARG A 1 80 ? 9.495 19.365 -2.485 1.00 55.06 80 ARG A N 1
ATOM 671 C CA . ARG A 1 80 ? 8.183 19.724 -1.926 1.00 55.06 80 ARG A CA 1
ATOM 672 C C . ARG A 1 80 ? 8.330 19.902 -0.416 1.00 55.06 80 ARG A C 1
ATOM 674 O O . ARG A 1 80 ? 8.493 18.934 0.316 1.00 55.06 80 ARG A O 1
ATOM 681 N N . LYS A 1 81 ? 8.356 21.185 -0.039 1.00 50.25 81 LYS A N 1
ATOM 682 C CA . LYS A 1 81 ? 8.348 21.785 1.300 1.00 50.25 81 LYS A CA 1
ATOM 683 C C . LYS A 1 81 ? 7.773 20.852 2.375 1.00 50.25 81 LYS A C 1
ATOM 685 O O . LYS A 1 81 ? 6.588 20.532 2.341 1.00 50.25 81 LYS A O 1
ATOM 690 N N . LYS A 1 82 ? 8.615 20.475 3.343 1.00 46.09 82 LYS A N 1
ATOM 691 C CA . LYS A 1 82 ? 8.149 20.281 4.718 1.00 46.09 82 LYS A CA 1
ATOM 692 C C . LYS A 1 82 ? 7.699 21.669 5.190 1.00 46.09 82 LYS A C 1
ATOM 694 O O . LYS A 1 82 ? 8.550 22.546 5.318 1.00 46.09 82 LYS A O 1
ATOM 699 N N . SER A 1 83 ? 6.393 21.873 5.305 1.00 44.50 83 SER A N 1
ATOM 700 C CA . SER A 1 83 ? 5.810 22.909 6.163 1.00 44.50 83 SER A CA 1
ATOM 701 C C . SER A 1 83 ? 5.360 22.239 7.446 1.00 44.50 83 SER A C 1
ATOM 703 O O . SER A 1 83 ? 4.937 21.063 7.349 1.00 44.50 83 SER A O 1
#

Sequence (83 aa):
KIPRPANCFFLFRKDKQAEIFATNPGITNMEVSRIIGKMWKSISVEEKRRYQWMAEKIKLDHQAKYPDYKYTPNRSKNKRKKS